Protein AF-A0A3M2BVZ8-F1 (afdb_monomer_lite)

Secondary structure (DSSP, 8-state):
----PPPPPPPP-EEEEETTTEEEEE-TTS-EEE-HHHHHHHS--HHHHHHHHHH-HHHHHHHHHHHHHHHHHHHHHHHHHHTTPPPPPP-SHHHHHHHHHHHHIIIIITTT------

Structure (mmCIF, N/CA/C/O backbone):
data_AF-A0A3M2BVZ8-F1
#
_entry.id   AF-A0A3M2BVZ8-F1
#
loop_
_atom_site.group_PDB
_atom_site.id
_atom_site.type_symbol
_atom_site.label_atom_id
_atom_site.label_alt_id
_atom_site.label_comp_id
_atom_site.label_asym_id
_atom_site.label_entity_id
_atom_site.label_seq_id
_atom_site.pdbx_PDB_ins_code
_atom_site.Cartn_x
_atom_site.Cartn_y
_atom_site.Cartn_z
_atom_site.occupancy
_atom_site.B_iso_or_equiv
_atom_site.auth_seq_id
_atom_site.auth_comp_id
_atom_site.auth_asym_id
_atom_site.auth_atom_id
_atom_site.pdbx_PDB_model_num
ATOM 1 N N . MET A 1 1 ? -28.878 -26.705 10.217 1.00 40.59 1 MET A N 1
ATOM 2 C CA . MET A 1 1 ? -28.233 -25.591 10.943 1.00 40.59 1 MET A CA 1
ATOM 3 C C . MET A 1 1 ? -26.774 -25.955 11.125 1.00 40.59 1 MET A C 1
ATOM 5 O O . MET A 1 1 ? -26.508 -26.942 11.798 1.00 40.59 1 MET A O 1
ATOM 9 N N . ALA A 1 2 ? -25.852 -25.245 10.471 1.00 46.44 2 ALA A N 1
ATOM 10 C CA . ALA A 1 2 ? -24.435 -25.385 10.798 1.00 46.44 2 ALA A CA 1
ATOM 11 C C . ALA A 1 2 ? -24.224 -24.873 12.234 1.00 46.44 2 ALA A C 1
ATOM 13 O O . ALA A 1 2 ? -24.846 -23.868 12.596 1.00 46.44 2 ALA A O 1
ATOM 14 N N . PRO A 1 3 ? -23.420 -25.550 13.068 1.00 54.12 3 PRO A N 1
ATOM 15 C CA . PRO A 1 3 ? -23.074 -25.015 14.375 1.00 54.12 3 PRO A CA 1
ATOM 16 C C . PRO A 1 3 ? -22.401 -23.655 14.169 1.00 54.12 3 PRO A C 1
ATOM 18 O O . PRO A 1 3 ? -21.514 -23.526 13.325 1.00 54.12 3 PRO A O 1
ATOM 21 N N . LYS A 1 4 ? -22.844 -22.633 14.914 1.00 55.78 4 LYS A N 1
ATOM 22 C CA . LYS A 1 4 ? -22.076 -21.392 15.049 1.00 55.78 4 LYS A CA 1
ATOM 23 C C . LYS A 1 4 ? -20.697 -21.815 15.547 1.00 55.78 4 LYS A C 1
ATOM 25 O O . LYS A 1 4 ? -20.594 -22.348 16.649 1.00 55.78 4 LYS A O 1
ATOM 30 N N . LEU A 1 5 ? -19.675 -21.645 14.711 1.00 56.62 5 LEU A N 1
ATOM 31 C CA . LEU A 1 5 ? -18.293 -21.757 15.149 1.00 56.62 5 LEU A CA 1
ATOM 32 C C . LEU A 1 5 ? -18.165 -20.782 16.323 1.00 56.62 5 LEU A C 1
ATOM 34 O O . LEU A 1 5 ? -18.466 -19.599 16.155 1.00 56.62 5 LEU A O 1
ATOM 38 N N . ALA A 1 6 ? -17.854 -21.282 17.520 1.00 63.12 6 ALA A N 1
ATOM 39 C CA . ALA A 1 6 ? -17.551 -20.398 18.633 1.00 63.12 6 ALA A CA 1
ATOM 40 C C . ALA A 1 6 ? -16.383 -19.524 18.171 1.00 63.12 6 ALA A C 1
ATOM 42 O O . ALA A 1 6 ? -15.343 -20.056 17.776 1.00 63.12 6 ALA A O 1
ATOM 43 N N . LEU A 1 7 ? -16.603 -18.209 18.105 1.00 63.78 7 LEU A N 1
ATOM 44 C CA . LEU A 1 7 ? -15.531 -17.266 17.823 1.00 63.78 7 LEU A CA 1
ATOM 45 C C . LEU A 1 7 ? -14.473 -17.497 18.901 1.00 63.78 7 LEU A C 1
ATOM 47 O O . LEU A 1 7 ? -14.799 -17.489 20.087 1.00 63.78 7 LEU A O 1
ATOM 51 N N . LEU A 1 8 ? -13.248 -17.801 18.477 1.00 65.88 8 LEU A N 1
ATOM 52 C CA . LEU A 1 8 ? -12.118 -17.827 19.393 1.00 65.88 8 LEU A CA 1
ATOM 53 C C . LEU A 1 8 ? -11.984 -16.429 19.994 1.00 65.88 8 LEU A C 1
ATOM 55 O O . LEU A 1 8 ? -12.185 -15.440 19.281 1.00 65.88 8 LEU A O 1
ATOM 59 N N . ASP A 1 9 ? -11.651 -16.360 21.281 1.00 73.38 9 ASP A N 1
ATOM 60 C CA . ASP A 1 9 ? -11.302 -15.085 21.891 1.00 73.38 9 ASP A CA 1
ATOM 61 C C . ASP A 1 9 ? -10.160 -14.453 21.075 1.00 73.38 9 ASP A C 1
ATOM 63 O O . ASP A 1 9 ? -9.218 -15.165 20.698 1.00 73.38 9 ASP A O 1
ATOM 67 N N . PRO A 1 10 ? -10.245 -13.152 20.743 1.00 72.62 10 PRO A N 1
ATOM 68 C CA . PRO A 1 10 ? -9.189 -12.476 20.008 1.00 72.62 10 PRO A CA 1
ATOM 69 C C . PRO A 1 10 ? -7.852 -12.645 20.731 1.00 72.62 10 PRO A C 1
ATOM 71 O O . PRO A 1 10 ? -7.729 -12.327 21.913 1.00 72.62 10 PRO A O 1
ATOM 74 N N . ILE A 1 11 ? -6.851 -13.157 20.019 1.00 79.62 11 ILE A N 1
ATOM 75 C CA . ILE A 1 11 ? -5.479 -13.206 20.520 1.00 79.62 11 ILE A CA 1
ATOM 76 C C . ILE A 1 11 ? -4.870 -11.835 20.258 1.00 79.62 11 ILE A C 1
ATOM 78 O O . ILE A 1 11 ? -4.796 -11.410 19.104 1.00 79.62 11 ILE A O 1
ATOM 82 N N . ASP A 1 12 ? -4.446 -11.160 21.322 1.00 80.25 12 ASP A N 1
ATOM 83 C CA . ASP A 1 12 ? -3.696 -9.917 21.199 1.00 80.25 12 ASP A CA 1
ATOM 84 C C . ASP A 1 12 ? -2.263 -10.229 20.756 1.00 80.25 12 ASP A C 1
ATOM 86 O O . ASP A 1 12 ? -1.602 -11.107 21.320 1.00 80.25 12 ASP A O 1
ATOM 90 N N . LEU A 1 13 ? -1.822 -9.559 19.696 1.00 86.19 13 LEU A N 1
ATOM 91 C CA . LEU A 1 13 ? -0.522 -9.767 19.072 1.00 86.19 13 LEU A CA 1
ATOM 92 C C . LEU A 1 13 ? 0.196 -8.425 18.992 1.00 86.19 13 LEU A C 1
ATOM 94 O O . LEU A 1 13 ? -0.135 -7.584 18.148 1.00 86.19 13 LEU A O 1
ATOM 98 N N . ASP A 1 14 ? 1.232 -8.261 19.810 1.00 88.81 14 ASP A N 1
ATOM 99 C CA . ASP A 1 14 ? 2.155 -7.141 19.661 1.00 88.81 14 ASP A CA 1
ATOM 100 C C . ASP A 1 14 ? 2.834 -7.233 18.294 1.00 88.81 14 ASP A C 1
ATOM 102 O O . ASP A 1 14 ? 3.115 -8.328 17.805 1.00 88.81 14 ASP A O 1
ATOM 106 N N . ASN A 1 15 ? 3.102 -6.097 17.649 1.00 90.50 15 ASN A N 1
ATOM 107 C CA . ASN A 1 15 ? 3.763 -6.081 16.348 1.00 90.50 15 ASN A CA 1
ATOM 108 C C . ASN A 1 15 ? 4.977 -5.156 16.324 1.00 90.50 15 ASN A C 1
ATOM 110 O O . ASN A 1 15 ? 4.975 -4.079 16.913 1.00 90.50 15 ASN A O 1
ATOM 114 N N . GLU A 1 16 ? 6.000 -5.582 15.590 1.00 92.12 16 GLU A N 1
ATOM 115 C CA . GLU A 1 16 ? 7.248 -4.848 15.390 1.00 92.12 16 GLU A CA 1
ATOM 116 C C . GLU A 1 16 ? 7.677 -4.954 13.921 1.00 92.12 16 GLU A C 1
ATOM 118 O O . GLU A 1 16 ? 7.371 -5.931 13.229 1.00 92.12 16 GLU A O 1
ATOM 123 N N . ILE A 1 17 ? 8.385 -3.939 13.422 1.00 91.94 17 ILE A N 1
ATOM 124 C CA . ILE A 1 17 ? 9.063 -3.996 12.126 1.00 91.94 17 ILE A CA 1
ATOM 125 C C . ILE A 1 17 ? 10.542 -4.276 12.375 1.00 91.94 17 ILE A C 1
ATOM 127 O O . ILE A 1 17 ? 11.251 -3.430 12.910 1.00 91.94 17 ILE A O 1
ATOM 131 N N . VAL A 1 18 ? 11.008 -5.438 11.923 1.00 92.25 18 VAL A N 1
ATOM 132 C CA . VAL A 1 18 ? 12.415 -5.837 12.007 1.00 92.25 18 VAL A CA 1
ATOM 133 C C . VAL A 1 18 ? 13.109 -5.541 10.679 1.00 92.25 18 VAL A C 1
ATOM 135 O O . VAL A 1 18 ? 12.651 -5.963 9.611 1.00 92.25 18 VAL A O 1
ATOM 138 N N . GLU A 1 19 ? 14.229 -4.820 10.732 1.00 90.25 19 GLU A N 1
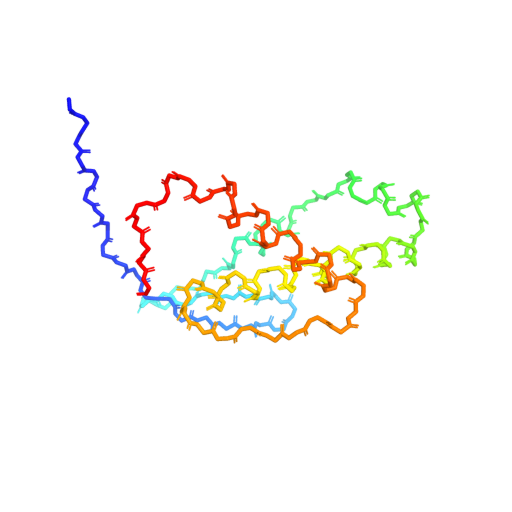ATOM 139 C CA . GLU A 1 19 ? 15.019 -4.478 9.547 1.00 90.25 19 GLU A CA 1
ATOM 140 C C . GLU A 1 19 ? 15.482 -5.743 8.804 1.00 90.25 19 GLU A C 1
ATOM 142 O O . GLU A 1 19 ? 15.945 -6.712 9.401 1.00 90.25 19 GLU A O 1
ATOM 147 N N . GLY A 1 20 ? 15.302 -5.768 7.481 1.00 86.19 20 GLY A N 1
ATOM 148 C CA . GLY A 1 20 ? 15.651 -6.918 6.637 1.00 86.19 20 GLY A CA 1
ATOM 149 C C . GLY A 1 20 ? 14.698 -8.122 6.715 1.00 86.19 20 GLY A C 1
ATOM 150 O O . GLY A 1 20 ? 14.806 -9.011 5.873 1.00 86.19 20 GLY A O 1
ATOM 151 N N . PHE A 1 21 ? 13.744 -8.151 7.653 1.00 85.38 21 PHE A N 1
ATOM 152 C CA . PHE A 1 21 ? 12.780 -9.255 7.811 1.00 85.38 21 PHE A CA 1
ATOM 153 C C . PHE A 1 21 ? 11.318 -8.829 7.586 1.00 85.38 21 PHE A C 1
ATOM 155 O O . PHE A 1 21 ? 10.502 -9.595 7.066 1.00 85.38 21 PHE A O 1
ATOM 162 N N . GLY A 1 22 ? 10.982 -7.584 7.922 1.00 89.00 22 GLY A N 1
ATOM 163 C CA . GLY A 1 22 ? 9.636 -7.033 7.800 1.00 89.00 22 GLY A CA 1
ATOM 164 C C . GLY A 1 22 ? 8.837 -7.131 9.100 1.00 89.00 22 GLY A C 1
ATOM 165 O O . GLY A 1 22 ? 9.400 -7.149 10.192 1.00 89.00 22 GLY A O 1
ATOM 166 N N . ARG A 1 23 ? 7.505 -7.137 8.983 1.00 93.75 23 ARG A N 1
ATOM 167 C CA . ARG A 1 23 ? 6.603 -7.124 10.142 1.00 93.75 23 ARG A CA 1
ATOM 168 C C . ARG A 1 23 ? 6.535 -8.496 10.813 1.00 93.75 23 ARG A C 1
ATOM 170 O O . ARG A 1 23 ? 6.254 -9.495 10.141 1.00 93.75 23 ARG A O 1
ATOM 177 N N . ILE A 1 24 ? 6.719 -8.506 12.128 1.00 94.75 24 ILE A N 1
ATOM 178 C CA . ILE A 1 24 ? 6.523 -9.661 13.005 1.00 94.75 24 ILE A CA 1
ATOM 179 C C . ILE A 1 24 ? 5.404 -9.398 14.006 1.00 94.75 24 ILE A C 1
ATOM 181 O O . ILE A 1 24 ? 5.069 -8.247 14.286 1.00 94.75 24 ILE A O 1
ATOM 185 N N . TYR A 1 25 ? 4.860 -10.484 14.535 1.00 94.50 25 TYR A N 1
ATOM 186 C CA . TYR A 1 25 ? 3.865 -10.505 15.590 1.00 94.50 25 TYR A CA 1
ATOM 187 C C . TYR A 1 25 ? 4.380 -11.364 16.743 1.00 94.50 25 TYR A C 1
ATOM 189 O O . TYR A 1 25 ? 4.884 -12.462 16.502 1.00 94.50 25 TYR A O 1
ATOM 197 N N . VAL A 1 26 ? 4.265 -10.875 17.972 1.00 92.62 26 VAL A N 1
ATOM 198 C CA . VAL A 1 26 ? 4.666 -11.590 19.185 1.00 92.62 26 VAL A CA 1
ATOM 199 C C . VAL A 1 26 ? 3.405 -12.054 19.899 1.00 92.62 26 VAL A C 1
ATOM 201 O O . VAL A 1 26 ? 2.566 -11.247 20.294 1.00 92.62 26 VAL A O 1
ATOM 204 N N . ALA A 1 27 ? 3.256 -13.369 20.022 1.00 90.00 27 ALA A N 1
ATOM 205 C CA . ALA A 1 27 ? 2.156 -13.975 20.754 1.00 90.00 27 ALA A CA 1
ATOM 206 C C . ALA A 1 27 ? 2.384 -13.887 22.276 1.00 90.00 27 ALA A C 1
ATOM 208 O O . ALA A 1 27 ? 3.535 -13.801 22.715 1.00 90.00 27 ALA A O 1
ATOM 209 N N . PRO A 1 28 ? 1.326 -13.989 23.106 1.00 89.50 28 PRO A N 1
ATOM 210 C CA . PRO A 1 28 ? 1.455 -13.927 24.566 1.00 89.50 28 PRO A CA 1
ATOM 211 C C . PRO A 1 28 ? 2.377 -14.994 25.181 1.00 89.50 28 PRO A C 1
ATOM 213 O O . PRO A 1 28 ? 2.889 -14.810 26.282 1.00 89.50 28 PRO A O 1
ATOM 216 N N . ASP A 1 29 ? 2.597 -16.112 24.484 1.00 90.12 29 ASP A N 1
ATOM 217 C CA . ASP A 1 29 ? 3.522 -17.180 24.887 1.00 90.12 29 ASP A CA 1
ATOM 218 C C . ASP A 1 29 ? 4.981 -16.935 24.448 1.00 90.12 29 ASP A C 1
ATOM 220 O O . ASP A 1 29 ? 5.855 -17.769 24.691 1.00 90.12 29 ASP A O 1
ATOM 224 N N . GLY A 1 30 ? 5.252 -15.789 23.815 1.00 89.25 30 GLY A N 1
ATOM 225 C CA . GLY A 1 30 ? 6.555 -15.403 23.279 1.00 89.25 30 GLY A CA 1
ATOM 226 C C . GLY A 1 30 ? 6.838 -15.919 21.866 1.00 89.25 30 GLY A C 1
ATOM 227 O O . GLY A 1 30 ? 7.930 -15.682 21.347 1.00 89.25 30 GLY A O 1
ATOM 228 N N . THR A 1 31 ? 5.895 -16.613 21.219 1.00 92.31 31 THR A N 1
ATOM 229 C CA . THR A 1 31 ? 6.076 -17.090 19.842 1.00 92.31 31 THR A CA 1
ATOM 230 C C . THR A 1 31 ? 6.145 -15.918 18.867 1.00 92.31 31 THR A C 1
ATOM 232 O O . THR A 1 31 ? 5.265 -15.060 18.842 1.00 92.31 31 THR A O 1
ATOM 235 N N . ILE A 1 32 ? 7.172 -15.911 18.013 1.00 92.56 32 ILE A N 1
ATOM 236 C CA . ILE A 1 32 ? 7.353 -14.904 16.962 1.00 92.56 32 ILE A CA 1
ATOM 237 C C . ILE A 1 32 ? 6.769 -15.428 15.650 1.00 92.56 32 ILE A C 1
ATOM 239 O O . ILE A 1 32 ? 7.186 -16.469 15.138 1.00 92.56 32 ILE A O 1
ATOM 243 N N . LEU A 1 33 ? 5.827 -14.680 15.084 1.00 93.50 33 LEU A N 1
ATOM 244 C CA . LEU A 1 33 ? 5.121 -15.011 13.853 1.00 93.50 33 LEU A CA 1
ATOM 245 C C . LEU A 1 33 ? 5.427 -13.963 12.772 1.00 93.50 33 LEU A C 1
ATOM 247 O O . LEU A 1 33 ? 5.198 -12.773 12.990 1.00 93.50 33 LEU A O 1
ATOM 251 N N . PRO A 1 34 ? 5.923 -14.352 11.585 1.00 94.19 34 PRO A N 1
ATOM 252 C CA . PRO A 1 34 ? 6.063 -13.419 10.476 1.00 94.19 34 PRO A CA 1
ATOM 253 C C . PRO A 1 34 ? 4.689 -13.012 9.940 1.00 94.19 34 PRO A C 1
ATOM 255 O O . PRO A 1 34 ? 3.726 -13.781 9.987 1.00 94.19 34 PRO A O 1
ATOM 258 N N . SER A 1 35 ? 4.601 -11.820 9.354 1.00 93.38 35 SER A N 1
ATOM 259 C CA . SER A 1 35 ? 3.384 -11.418 8.653 1.00 93.38 35 SER A CA 1
ATOM 260 C C . SER A 1 35 ? 3.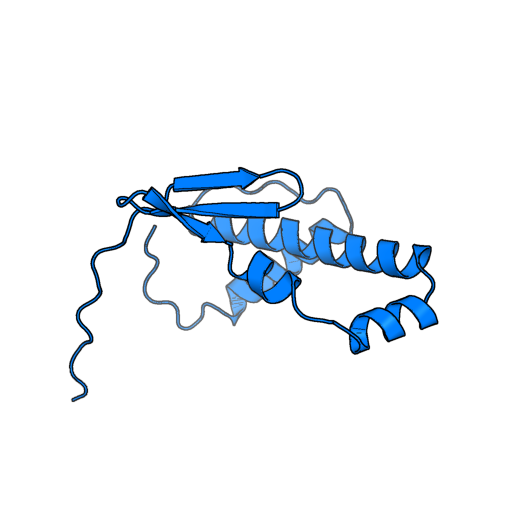061 -12.347 7.476 1.00 9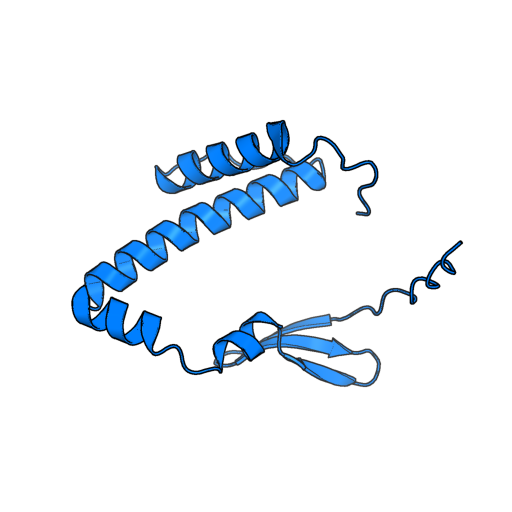3.38 35 SER A C 1
ATOM 262 O O . SER A 1 35 ? 3.948 -12.927 6.841 1.00 93.38 35 SER A O 1
ATOM 264 N N . VAL A 1 36 ? 1.774 -12.438 7.127 1.00 93.00 36 VAL A N 1
ATOM 265 C CA . VAL A 1 36 ? 1.322 -13.196 5.948 1.00 93.00 36 VAL A CA 1
ATOM 266 C C . VAL A 1 36 ? 2.040 -12.713 4.685 1.00 93.00 36 VAL A C 1
ATOM 268 O O . VAL A 1 36 ? 2.458 -13.524 3.860 1.00 93.00 36 VAL A O 1
ATOM 271 N N . THR A 1 37 ? 2.249 -11.403 4.542 1.00 90.75 37 THR A N 1
ATOM 272 C CA . THR A 1 37 ? 2.968 -10.830 3.398 1.00 90.75 37 THR A CA 1
ATOM 273 C C . THR A 1 37 ? 4.454 -11.182 3.404 1.00 90.75 37 THR A C 1
ATOM 275 O O . THR A 1 37 ? 4.993 -11.409 2.326 1.00 90.75 37 THR A O 1
ATOM 278 N N . THR A 1 38 ? 5.106 -11.314 4.565 1.00 93.62 38 THR A N 1
ATOM 279 C CA . THR A 1 38 ? 6.488 -11.827 4.670 1.00 93.62 38 THR A CA 1
ATOM 280 C C . THR A 1 38 ? 6.571 -13.266 4.161 1.00 93.62 38 THR A C 1
ATOM 282 O O . THR A 1 38 ? 7.409 -13.576 3.312 1.00 93.62 38 THR A O 1
ATOM 285 N N . ILE A 1 39 ? 5.656 -14.135 4.608 1.00 93.75 39 ILE A N 1
ATOM 286 C CA . ILE A 1 39 ? 5.591 -15.531 4.155 1.00 93.75 39 ILE A CA 1
ATOM 287 C C . ILE A 1 39 ? 5.382 -15.580 2.635 1.00 93.75 39 ILE A C 1
ATOM 289 O O . ILE A 1 39 ? 6.195 -16.166 1.923 1.00 93.75 39 ILE A O 1
ATOM 293 N N . LEU A 1 40 ? 4.351 -14.907 2.111 1.00 93.25 40 LEU A N 1
ATOM 294 C CA . LEU A 1 40 ? 4.071 -14.844 0.667 1.00 93.25 40 LEU A CA 1
ATOM 295 C C . LEU A 1 40 ? 5.215 -14.181 -0.133 1.00 93.25 40 LEU A C 1
ATOM 297 O O . LEU A 1 40 ? 5.489 -14.529 -1.286 1.00 93.25 40 LEU A O 1
ATOM 301 N N . GLY A 1 41 ? 5.924 -13.241 0.488 1.00 91.06 41 GLY A N 1
ATOM 302 C CA . GLY A 1 41 ? 7.090 -12.548 -0.048 1.00 91.06 41 GLY A CA 1
ATOM 303 C C . GLY A 1 41 ? 8.285 -13.468 -0.302 1.00 91.06 41 GLY A C 1
ATOM 304 O O . GLY A 1 41 ? 8.998 -13.251 -1.279 1.00 91.06 41 GLY A O 1
ATOM 305 N N . SER A 1 42 ? 8.443 -14.532 0.487 1.00 91.25 42 SER A N 1
ATOM 306 C CA . SER A 1 42 ? 9.556 -15.488 0.365 1.00 91.25 42 SER A CA 1
ATOM 307 C C . SER A 1 42 ? 9.463 -16.437 -0.836 1.00 91.25 42 SER A C 1
ATOM 309 O O . SER A 1 42 ? 10.476 -16.975 -1.279 1.0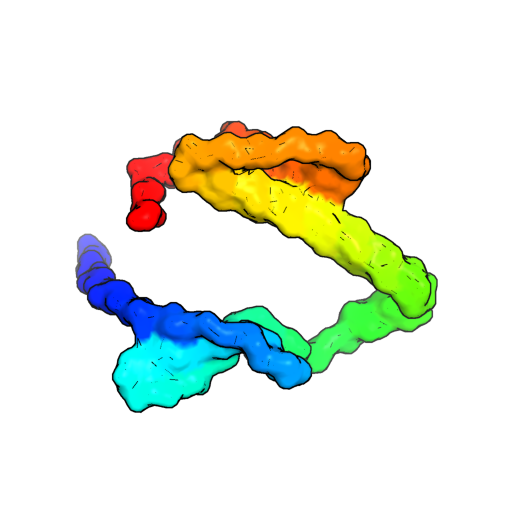0 91.25 42 SER A O 1
ATOM 311 N N . PHE A 1 43 ? 8.266 -16.642 -1.396 1.00 95.00 43 PHE A N 1
ATOM 312 C CA . PHE A 1 43 ? 8.098 -17.553 -2.528 1.00 95.00 43 PHE A CA 1
ATOM 313 C C . PHE A 1 43 ? 8.677 -16.959 -3.822 1.00 95.00 43 PHE A C 1
ATOM 315 O O . PHE A 1 43 ? 8.517 -15.751 -4.048 1.00 95.00 43 PHE A O 1
ATOM 322 N N . PRO A 1 44 ? 9.269 -17.788 -4.707 1.00 95.56 44 PRO A N 1
ATOM 323 C CA . PRO A 1 44 ? 9.716 -17.359 -6.033 1.00 95.56 44 PRO A CA 1
ATOM 324 C C . PRO A 1 44 ? 8.587 -16.724 -6.850 1.00 95.56 44 PRO A C 1
ATOM 326 O O . PRO A 1 44 ? 7.444 -17.190 -6.806 1.00 95.56 44 PRO A O 1
ATOM 329 N N . LYS A 1 45 ? 8.897 -15.686 -7.639 1.00 95.69 45 LYS A N 1
ATOM 330 C CA . LYS A 1 45 ? 7.898 -14.956 -8.443 1.00 95.69 45 LYS A CA 1
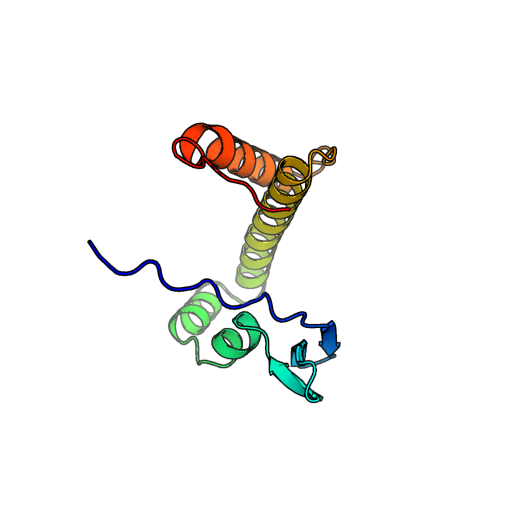ATOM 331 C C . LYS A 1 45 ? 8.337 -14.870 -9.906 1.00 95.69 45 LYS A C 1
ATOM 333 O O . LYS A 1 45 ? 8.439 -13.770 -10.451 1.00 95.69 45 LYS A O 1
ATOM 338 N N . PRO A 1 46 ? 8.497 -16.013 -10.601 1.00 97.31 46 PRO A N 1
ATOM 339 C CA . PRO A 1 46 ? 9.101 -16.050 -11.934 1.00 97.31 46 PRO A CA 1
ATOM 340 C C . PRO A 1 46 ? 8.299 -15.271 -12.986 1.00 97.31 46 PRO A C 1
ATOM 342 O O . PRO A 1 46 ? 8.850 -14.804 -13.979 1.00 97.31 46 PRO A O 1
ATOM 345 N N . ALA A 1 47 ? 6.984 -15.121 -12.797 1.00 97.06 47 ALA A N 1
ATOM 346 C CA . ALA A 1 47 ? 6.157 -14.292 -13.670 1.00 97.06 47 ALA A CA 1
ATOM 347 C C . ALA A 1 47 ? 6.439 -12.789 -13.494 1.00 97.06 47 ALA A C 1
ATOM 349 O O . ALA A 1 47 ? 6.464 -12.064 -14.490 1.00 97.06 47 ALA A O 1
ATOM 350 N N . LEU A 1 48 ? 6.672 -12.336 -12.255 1.00 95.88 48 LEU A N 1
ATOM 351 C CA . LEU A 1 48 ? 7.030 -10.948 -11.964 1.00 95.88 48 LEU A CA 1
ATOM 352 C C . LEU A 1 48 ? 8.465 -10.658 -12.391 1.00 95.88 48 LEU A C 1
ATOM 354 O O . LEU A 1 48 ? 8.689 -9.641 -13.031 1.00 95.88 48 LEU A O 1
ATOM 358 N N . GLU A 1 49 ? 9.407 -11.563 -12.128 1.00 96.88 49 GLU A N 1
ATOM 359 C CA . GLU A 1 49 ? 10.803 -11.448 -12.580 1.00 96.88 49 GLU A CA 1
ATOM 360 C C . GLU A 1 49 ? 10.868 -11.260 -14.100 1.00 96.88 49 GLU A C 1
ATOM 362 O O . GLU A 1 49 ? 11.352 -10.237 -14.579 1.00 96.88 49 GLU A O 1
ATOM 367 N N . ARG A 1 50 ? 10.223 -12.152 -14.864 1.00 98.19 50 ARG A N 1
ATOM 368 C CA . ARG A 1 50 ? 10.122 -12.020 -16.326 1.00 98.19 50 ARG A CA 1
ATOM 369 C C . ARG A 1 50 ? 9.423 -10.735 -16.765 1.00 98.19 50 ARG A C 1
ATOM 371 O O . ARG A 1 50 ? 9.696 -10.230 -17.848 1.00 98.19 50 ARG A O 1
ATOM 378 N N . TRP A 1 51 ? 8.444 -10.244 -16.005 1.00 98.00 51 TRP A N 1
ATOM 379 C CA . TRP A 1 51 ? 7.790 -8.965 -16.298 1.00 98.00 51 TRP A CA 1
ATOM 380 C C . TRP A 1 51 ? 8.765 -7.796 -16.116 1.00 98.00 51 TRP A C 1
ATOM 382 O O . TRP A 1 51 ? 8.874 -6.980 -17.029 1.00 98.00 51 TRP A O 1
ATOM 392 N N . ARG A 1 52 ? 9.540 -7.776 -15.025 1.00 98.00 52 ARG A N 1
ATOM 393 C CA . ARG A 1 52 ? 10.580 -6.764 -14.779 1.00 98.00 52 ARG A CA 1
ATOM 394 C C . ARG A 1 52 ? 11.661 -6.785 -15.854 1.00 98.00 52 ARG A C 1
ATOM 396 O O . ARG A 1 52 ? 11.995 -5.733 -16.382 1.00 98.00 52 ARG A O 1
ATOM 403 N N . GLU A 1 53 ? 12.139 -7.966 -16.242 1.00 97.69 53 GLU A N 1
ATOM 404 C CA . GLU A 1 53 ? 13.132 -8.127 -17.316 1.00 97.69 53 GLU A CA 1
ATOM 405 C C . GLU A 1 53 ? 12.654 -7.535 -18.650 1.00 97.69 53 GLU A C 1
ATOM 407 O O . GLU A 1 53 ? 13.435 -6.909 -19.362 1.00 97.69 53 GLU A O 1
ATOM 412 N N . ARG A 1 54 ? 11.364 -7.692 -18.986 1.00 97.75 54 ARG A N 1
ATOM 413 C CA . ARG A 1 54 ? 10.793 -7.141 -20.229 1.00 97.75 54 ARG A CA 1
ATOM 414 C C . ARG A 1 54 ? 10.659 -5.620 -20.218 1.00 97.75 54 ARG A C 1
ATOM 416 O O . ARG A 1 54 ? 10.745 -5.012 -21.279 1.00 97.75 54 ARG A O 1
ATOM 423 N N . LEU A 1 55 ? 10.373 -5.026 -19.063 1.00 97.12 55 LEU A N 1
ATOM 424 C CA . LEU A 1 55 ? 10.150 -3.582 -18.917 1.00 97.12 55 LEU A CA 1
ATOM 425 C C . LEU A 1 55 ? 11.435 -2.802 -18.641 1.00 97.12 55 LEU A C 1
ATOM 427 O O . LEU A 1 55 ? 11.519 -1.627 -18.983 1.00 97.12 55 LEU A O 1
ATOM 431 N N . GLY A 1 56 ? 12.419 -3.455 -18.028 1.00 98.06 56 GLY A N 1
ATOM 432 C CA . GLY A 1 56 ? 13.560 -2.794 -17.420 1.00 98.06 56 GLY A CA 1
ATOM 433 C C . GLY A 1 56 ? 13.267 -2.373 -15.979 1.00 98.06 56 GLY A C 1
ATOM 434 O O . GLY A 1 56 ? 12.137 -2.063 -15.598 1.00 98.06 56 GLY A O 1
ATOM 435 N N . GLU A 1 57 ? 14.322 -2.369 -15.169 1.00 97.50 57 GLU A N 1
ATOM 436 C CA . GLU A 1 57 ? 14.251 -2.166 -13.720 1.00 97.50 57 GLU A CA 1
ATOM 437 C C . GLU A 1 57 ? 13.687 -0.786 -13.340 1.00 97.50 57 GLU A C 1
ATOM 439 O O . GLU A 1 57 ? 12.850 -0.682 -12.445 1.00 97.50 57 GLU A O 1
ATOM 444 N N . GLU A 1 58 ? 14.089 0.271 -14.050 1.00 98.19 58 GLU A N 1
ATOM 445 C CA . GLU A 1 58 ? 13.626 1.642 -13.800 1.00 98.19 58 GLU A CA 1
ATOM 446 C C . GLU A 1 58 ? 12.111 1.785 -14.011 1.00 98.19 58 GLU A C 1
ATOM 448 O O . GLU A 1 58 ? 11.394 2.238 -13.116 1.00 98.19 58 GLU A O 1
ATOM 453 N N . GLU A 1 59 ? 11.601 1.331 -15.157 1.00 98.12 59 GLU A N 1
ATOM 454 C CA . GLU A 1 59 ? 10.173 1.417 -15.472 1.00 98.12 59 GLU A CA 1
ATOM 455 C C . GLU A 1 59 ? 9.343 0.489 -14.578 1.00 98.12 59 GLU A C 1
ATOM 457 O O . GLU A 1 59 ? 8.272 0.874 -14.100 1.00 98.12 59 GLU A O 1
ATOM 462 N N . ALA A 1 60 ? 9.848 -0.712 -14.281 1.00 98.31 60 ALA A N 1
ATOM 463 C CA . ALA A 1 60 ? 9.197 -1.620 -13.345 1.00 98.31 60 ALA A CA 1
ATOM 464 C C . ALA A 1 60 ? 9.076 -0.999 -11.943 1.00 98.31 60 ALA A C 1
ATOM 466 O O . ALA A 1 60 ? 8.023 -1.113 -11.307 1.00 98.31 60 ALA A O 1
ATOM 467 N N . ASN A 1 61 ? 10.117 -0.308 -11.470 1.00 98.00 61 ASN A N 1
ATOM 468 C CA . ASN A 1 61 ? 10.093 0.422 -10.203 1.00 98.00 61 ASN A CA 1
ATOM 469 C C . ASN A 1 61 ? 9.120 1.602 -10.244 1.00 98.00 61 ASN A C 1
ATOM 471 O O . ASN A 1 61 ? 8.333 1.761 -9.310 1.00 98.00 61 ASN A O 1
ATOM 475 N N . ARG A 1 62 ? 9.092 2.368 -11.341 1.00 98.12 62 ARG A N 1
ATOM 476 C CA . ARG A 1 62 ? 8.142 3.473 -11.527 1.00 98.12 62 ARG A CA 1
ATOM 477 C C . ARG A 1 62 ? 6.692 2.995 -11.436 1.00 98.12 62 ARG A C 1
ATOM 479 O O . ARG A 1 62 ? 5.911 3.571 -10.681 1.00 98.12 62 ARG A O 1
ATOM 486 N N . GLN A 1 63 ? 6.334 1.923 -12.147 1.00 98.19 63 GLN A N 1
ATOM 487 C CA . GLN A 1 63 ? 4.970 1.381 -12.105 1.00 98.19 63 GLN A CA 1
ATOM 488 C C . GLN A 1 63 ? 4.624 0.757 -10.754 1.00 98.19 63 GLN A C 1
ATOM 490 O O . GLN A 1 63 ? 3.508 0.931 -10.265 1.00 98.19 63 GLN A O 1
ATOM 495 N N . SER A 1 64 ? 5.583 0.075 -10.123 1.00 96.94 64 SER A N 1
ATOM 496 C CA . SER A 1 64 ? 5.386 -0.490 -8.785 1.00 96.94 64 SER A CA 1
ATOM 497 C C . SER A 1 64 ? 5.116 0.614 -7.757 1.00 96.94 64 SER A C 1
ATOM 499 O O . SER A 1 64 ? 4.181 0.496 -6.965 1.00 96.94 64 SER A O 1
ATOM 501 N N . LYS A 1 65 ? 5.882 1.714 -7.802 1.00 97.62 65 LYS A N 1
ATOM 502 C CA . LYS A 1 65 ? 5.687 2.881 -6.932 1.00 97.62 65 LYS A CA 1
ATOM 503 C C . LYS A 1 65 ? 4.336 3.546 -7.176 1.00 97.62 65 LYS A C 1
ATOM 505 O O . LYS A 1 65 ? 3.590 3.738 -6.224 1.00 97.62 65 LYS A O 1
ATOM 510 N N . TYR A 1 66 ? 3.994 3.796 -8.440 1.00 98.19 66 TYR A N 1
ATOM 511 C CA . TYR A 1 66 ? 2.699 4.353 -8.836 1.00 98.19 66 TYR A CA 1
ATOM 512 C C . TYR A 1 66 ? 1.524 3.537 -8.271 1.00 98.19 66 TYR A C 1
ATOM 514 O O . TYR A 1 66 ? 0.627 4.087 -7.637 1.00 98.19 66 TYR A O 1
ATOM 522 N N . ALA A 1 67 ? 1.553 2.208 -8.426 1.00 98.00 67 ALA A N 1
ATOM 523 C CA . ALA A 1 67 ? 0.519 1.328 -7.880 1.00 98.00 67 ALA A CA 1
ATOM 524 C C . ALA A 1 67 ? 0.488 1.332 -6.338 1.00 98.00 67 ALA A C 1
ATOM 526 O O . ALA A 1 67 ? -0.589 1.331 -5.739 1.00 98.00 67 ALA A O 1
ATOM 527 N N . THR A 1 68 ? 1.661 1.359 -5.698 1.00 97.31 68 THR A N 1
ATOM 528 C CA . THR A 1 68 ? 1.797 1.366 -4.231 1.00 97.31 68 THR A CA 1
ATOM 529 C C . THR A 1 68 ? 1.245 2.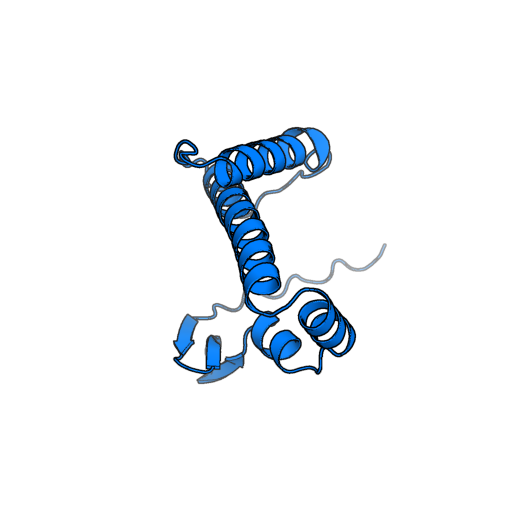650 -3.615 1.00 97.31 68 THR A C 1
ATOM 531 O O . THR A 1 68 ? 0.574 2.589 -2.585 1.00 97.31 68 THR A O 1
ATOM 534 N N . ASP A 1 69 ? 1.466 3.800 -4.250 1.00 97.94 69 ASP A N 1
ATOM 535 C CA . ASP A 1 69 ? 0.994 5.098 -3.755 1.00 97.94 69 ASP A CA 1
ATOM 536 C C . ASP A 1 69 ? -0.530 5.202 -3.803 1.00 97.94 69 ASP A C 1
ATOM 538 O O . ASP A 1 69 ? -1.162 5.596 -2.821 1.00 97.94 69 ASP A O 1
ATOM 542 N N . ILE A 1 70 ? -1.129 4.750 -4.910 1.00 98.50 70 ILE A N 1
ATOM 543 C CA . ILE A 1 70 ? -2.587 4.664 -5.058 1.00 98.50 70 ILE A CA 1
ATOM 544 C C . ILE A 1 70 ? -3.181 3.780 -3.955 1.00 98.50 70 ILE A C 1
ATOM 546 O O . ILE A 1 70 ? -4.138 4.176 -3.286 1.00 98.50 70 ILE A O 1
ATOM 550 N N . GLY A 1 71 ? -2.613 2.583 -3.762 1.00 97.62 71 GLY A N 1
ATOM 551 C CA . GLY A 1 71 ? -3.090 1.616 -2.774 1.00 97.62 71 GLY A CA 1
ATOM 552 C C . GLY A 1 71 ? -2.961 2.125 -1.340 1.00 97.62 71 GLY A C 1
ATOM 553 O O . GLY A 1 71 ? -3.910 2.008 -0.567 1.00 97.62 71 GLY A O 1
ATOM 554 N N . THR A 1 72 ? -1.824 2.741 -1.008 1.00 97.50 72 THR A N 1
ATOM 555 C CA . THR A 1 72 ? -1.571 3.333 0.314 1.00 97.50 72 THR A CA 1
ATOM 556 C C . THR A 1 72 ? -2.622 4.386 0.648 1.00 97.50 72 THR A C 1
ATOM 558 O O . THR A 1 72 ? -3.277 4.286 1.682 1.00 97.50 72 THR A O 1
ATOM 561 N N . PHE A 1 73 ? -2.850 5.352 -0.249 1.00 98.31 73 PHE A N 1
ATOM 562 C CA . PHE A 1 73 ? -3.829 6.414 -0.007 1.00 98.31 73 PHE A CA 1
ATOM 563 C C . PHE A 1 73 ? -5.263 5.879 0.079 1.00 98.31 73 PHE A C 1
ATOM 565 O O . PHE A 1 73 ? -6.053 6.316 0.917 1.00 98.31 73 PHE A O 1
ATOM 572 N N . MET A 1 74 ? -5.612 4.917 -0.780 1.00 97.88 74 MET A N 1
ATOM 573 C CA . MET A 1 74 ? -6.922 4.270 -0.751 1.00 97.88 74 MET A CA 1
ATOM 574 C C . MET A 1 74 ? -7.172 3.575 0.595 1.00 97.88 74 MET A C 1
ATOM 576 O O . MET A 1 74 ? -8.229 3.786 1.189 1.00 97.88 74 MET A O 1
ATOM 580 N N . HIS A 1 75 ? -6.230 2.755 1.073 1.00 97.00 75 HIS A N 1
ATOM 581 C CA . HIS A 1 75 ? -6.373 2.047 2.347 1.00 97.00 75 HIS A CA 1
ATOM 582 C C . HIS A 1 75 ? -6.446 3.010 3.531 1.00 97.00 75 HIS A C 1
ATOM 584 O O . HIS A 1 75 ? -7.350 2.865 4.348 1.00 97.00 75 HIS A O 1
ATOM 590 N N . ASP A 1 76 ? -5.578 4.021 3.569 1.00 97.25 76 ASP A N 1
ATOM 591 C CA . ASP A 1 76 ? -5.586 5.057 4.606 1.00 97.25 76 ASP A CA 1
ATOM 592 C C . ASP A 1 76 ? -6.935 5.796 4.666 1.00 97.25 76 ASP A C 1
ATOM 594 O O . ASP A 1 76 ? -7.530 5.956 5.733 1.00 97.25 76 ASP A O 1
ATOM 598 N N . THR A 1 77 ? -7.482 6.163 3.501 1.00 97.06 77 THR A N 1
ATOM 599 C CA . THR A 1 77 ? -8.803 6.802 3.391 1.00 97.06 77 THR A CA 1
ATOM 600 C C . THR A 1 77 ? -9.917 5.900 3.928 1.00 97.06 77 THR A C 1
ATOM 602 O O . THR A 1 77 ? -10.811 6.367 4.636 1.00 97.06 77 THR A O 1
ATOM 605 N N . LEU A 1 78 ? -9.895 4.612 3.571 1.00 94.94 78 LEU A N 1
ATOM 606 C CA . LEU A 1 78 ? -10.894 3.643 4.024 1.00 94.94 78 LEU A CA 1
ATOM 607 C C . LEU A 1 78 ? -10.795 3.401 5.532 1.00 94.94 78 LEU A C 1
ATOM 609 O O . LEU A 1 78 ? -11.829 3.366 6.191 1.00 94.94 78 LEU A O 1
ATOM 613 N N . GLU A 1 79 ? -9.584 3.279 6.075 1.00 94.56 79 GLU A N 1
ATOM 614 C CA . GLU A 1 79 ? -9.349 3.091 7.507 1.00 94.56 79 GLU A CA 1
ATOM 615 C C . GLU A 1 79 ? -9.881 4.273 8.320 1.00 94.56 79 GLU A C 1
ATOM 617 O O . GLU A 1 79 ? -10.702 4.083 9.220 1.00 94.56 79 GLU A O 1
ATOM 622 N N . HIS A 1 80 ? -9.492 5.500 7.961 1.00 94.94 80 HIS A N 1
ATOM 623 C CA . HIS A 1 80 ? -9.998 6.709 8.612 1.00 94.94 80 HIS A CA 1
ATOM 624 C C . HIS A 1 80 ? -11.521 6.772 8.550 1.00 94.94 80 HIS A C 1
ATOM 626 O O . HIS A 1 80 ? -12.175 7.055 9.553 1.00 94.94 80 HIS A O 1
ATOM 632 N N . TRP A 1 81 ? -12.099 6.465 7.389 1.00 90.50 81 TRP A N 1
ATOM 633 C CA . TRP A 1 81 ? -13.543 6.488 7.229 1.00 90.50 81 TRP A CA 1
ATOM 634 C C . TRP A 1 81 ? -14.251 5.436 8.102 1.00 90.50 81 TRP A C 1
ATOM 636 O O . TRP A 1 81 ? -15.236 5.785 8.756 1.00 90.50 81 TRP A O 1
ATOM 646 N N . ILE A 1 82 ? -13.748 4.198 8.166 1.00 90.25 82 ILE A N 1
ATOM 647 C CA . ILE A 1 82 ? -14.262 3.137 9.055 1.00 90.25 82 ILE A CA 1
ATOM 648 C C . ILE A 1 82 ? -14.226 3.596 10.518 1.00 90.25 82 ILE A C 1
ATOM 650 O O . ILE A 1 82 ? -15.198 3.423 11.247 1.00 90.25 82 ILE A O 1
ATOM 654 N N . GLN A 1 83 ? -13.137 4.247 10.925 1.00 91.19 83 GLN A N 1
ATOM 655 C CA . GLN A 1 83 ? -12.941 4.764 12.280 1.00 91.19 83 GLN A CA 1
ATOM 656 C C . GLN A 1 83 ? -13.708 6.074 12.560 1.00 91.19 83 GLN A C 1
ATOM 658 O O . GLN A 1 83 ? -13.573 6.640 13.644 1.00 91.19 83 GLN A O 1
ATOM 663 N N . GLY A 1 84 ? -14.473 6.606 11.597 1.00 91.56 84 GLY A N 1
ATOM 664 C CA . GLY A 1 84 ? -15.165 7.894 11.725 1.00 91.56 84 GLY A CA 1
ATOM 665 C C . GLY A 1 84 ? -14.230 9.109 11.820 1.00 91.56 84 GLY A C 1
ATOM 666 O O . GLY A 1 84 ? -14.663 10.191 12.218 1.00 91.56 84 GLY A O 1
ATOM 667 N N . LYS A 1 85 ? -12.953 8.946 11.464 1.00 94.62 85 LYS A N 1
ATOM 668 C CA . LYS A 1 85 ? -11.936 10.000 11.446 1.00 94.62 85 LYS A CA 1
ATOM 669 C C . LYS A 1 85 ? -11.929 10.721 10.100 1.00 94.62 85 LYS A C 1
ATOM 671 O O . LYS A 1 85 ? -12.293 10.172 9.059 1.00 94.62 85 LYS A O 1
ATOM 676 N N . GLN A 1 86 ? -11.472 11.968 10.114 1.00 94.44 86 GLN A N 1
ATOM 677 C CA . GLN A 1 86 ? -11.220 12.714 8.888 1.00 94.44 86 GLN A CA 1
ATOM 678 C C . GLN A 1 86 ? -9.944 12.188 8.216 1.00 94.44 86 GLN A C 1
ATOM 680 O O . GLN A 1 86 ? -8.902 12.114 8.859 1.00 94.44 86 GLN A O 1
ATOM 685 N N . TYR A 1 87 ? -10.028 11.851 6.929 1.00 94.81 87 TYR A N 1
ATOM 686 C CA . TYR A 1 87 ? -8.859 11.598 6.084 1.00 94.81 87 TYR A CA 1
ATOM 687 C C . TYR A 1 87 ? -8.407 12.899 5.409 1.00 94.81 87 TYR A C 1
ATOM 689 O O . TYR A 1 87 ? -9.194 13.839 5.251 1.00 94.81 87 TYR A O 1
ATOM 697 N N . ARG A 1 88 ? -7.136 12.963 5.012 1.00 95.19 88 ARG A N 1
ATOM 698 C CA . ARG A 1 88 ? -6.566 14.144 4.349 1.00 95.19 88 ARG A CA 1
ATOM 699 C C . ARG A 1 88 ? -6.995 14.262 2.885 1.00 95.19 88 ARG A C 1
ATOM 701 O O . ARG A 1 88 ? -7.348 13.272 2.245 1.00 95.19 88 ARG A O 1
ATOM 708 N N . ASP A 1 89 ? -6.893 15.464 2.332 1.00 97.12 89 ASP A N 1
ATOM 709 C CA . ASP A 1 89 ? -7.104 15.673 0.901 1.00 97.12 89 ASP A CA 1
ATOM 710 C C . ASP A 1 89 ? -5.938 15.111 0.060 1.00 97.12 89 ASP A C 1
ATOM 712 O O . ASP A 1 89 ? -4.791 15.079 0.522 1.00 97.12 89 ASP A O 1
ATOM 716 N N . PRO A 1 90 ? -6.215 14.643 -1.173 1.00 97.44 90 PRO A N 1
ATOM 717 C CA . PRO A 1 90 ? -5.192 14.130 -2.071 1.00 97.44 90 PRO A CA 1
ATOM 718 C C . PRO A 1 90 ? -4.395 15.271 -2.715 1.00 97.44 90 PRO A C 1
ATOM 720 O O . PRO A 1 90 ? -4.960 16.188 -3.315 1.00 97.44 90 PRO A O 1
ATOM 723 N N . GLU A 1 91 ? -3.074 15.163 -2.683 1.00 97.69 91 GLU A N 1
ATOM 724 C CA . GLU A 1 91 ? -2.132 16.144 -3.225 1.00 97.69 91 GLU A CA 1
ATOM 725 C C . GLU A 1 91 ? -1.657 15.732 -4.627 1.00 97.69 91 GLU A C 1
ATOM 727 O O . GLU A 1 91 ? -1.539 16.558 -5.540 1.00 97.69 91 GLU A O 1
ATOM 732 N N . THR A 1 92 ? -1.477 14.429 -4.854 1.00 97.88 92 THR A N 1
ATOM 733 C CA . THR A 1 92 ? -0.958 13.885 -6.119 1.00 97.88 92 THR A CA 1
ATOM 734 C C . THR A 1 92 ? -2.055 13.315 -7.026 1.00 97.88 92 THR A C 1
ATOM 736 O O . THR A 1 92 ? -3.230 13.216 -6.657 1.00 97.88 92 THR A O 1
ATOM 739 N N . VAL A 1 93 ? -1.695 12.971 -8.268 1.00 97.56 93 VAL A N 1
ATOM 740 C CA . VAL A 1 93 ? -2.623 12.308 -9.203 1.00 97.56 93 VAL A CA 1
ATOM 741 C C . VAL A 1 93 ? -2.973 10.913 -8.684 1.00 97.56 93 VAL A C 1
ATOM 743 O O . VAL A 1 93 ? -4.140 10.529 -8.692 1.00 97.56 93 VAL A O 1
ATOM 746 N N . GLU A 1 94 ? -1.975 10.194 -8.187 1.00 98.19 94 GLU A N 1
ATOM 747 C CA . GLU A 1 94 ? -2.062 8.860 -7.602 1.00 98.19 94 GLU A CA 1
ATOM 748 C C . GLU A 1 94 ? -3.037 8.849 -6.422 1.00 98.19 94 GLU A C 1
ATOM 750 O O . GLU A 1 94 ? -3.943 8.021 -6.354 1.00 98.19 94 GLU A O 1
ATOM 755 N N . GLU A 1 95 ? -2.932 9.832 -5.533 1.00 98.25 95 GLU A N 1
ATOM 756 C CA . GLU A 1 95 ? -3.822 9.960 -4.379 1.00 98.25 95 GLU A CA 1
ATOM 757 C C . GLU A 1 95 ? -5.254 10.305 -4.792 1.00 98.25 95 GLU A C 1
ATOM 759 O O . GLU A 1 95 ? -6.211 9.763 -4.240 1.00 98.25 95 GLU A O 1
ATOM 764 N N . ARG A 1 96 ? -5.437 11.145 -5.822 1.00 98.44 96 ARG A N 1
ATOM 765 C CA . ARG A 1 96 ? -6.774 11.407 -6.380 1.00 98.44 96 ARG A CA 1
ATOM 766 C C . ARG A 1 96 ? -7.411 10.132 -6.928 1.00 98.44 96 ARG A C 1
ATOM 768 O O . ARG A 1 96 ? -8.614 9.938 -6.745 1.00 98.44 96 ARG A O 1
ATOM 775 N N . ILE A 1 97 ? -6.625 9.261 -7.560 1.00 98.25 97 ILE A N 1
ATOM 776 C CA . ILE A 1 97 ? -7.087 7.945 -8.019 1.00 98.25 97 ILE A CA 1
ATOM 777 C C . ILE A 1 97 ? -7.414 7.052 -6.815 1.00 98.25 97 ILE A C 1
ATOM 779 O O . ILE A 1 97 ? -8.495 6.463 -6.778 1.00 98.25 97 ILE A O 1
ATOM 783 N N . GLY A 1 98 ? -6.553 7.010 -5.795 1.00 98.06 98 GLY A N 1
ATOM 784 C CA . GLY A 1 98 ? -6.797 6.264 -4.556 1.00 98.06 98 GLY A CA 1
ATOM 785 C C . GLY A 1 98 ? -8.099 6.683 -3.863 1.00 98.06 98 GLY A C 1
ATOM 786 O O . GLY A 1 98 ? -8.912 5.835 -3.491 1.00 98.06 98 GLY A O 1
ATOM 787 N N . LEU A 1 99 ? -8.374 7.990 -3.794 1.00 97.88 99 LEU A N 1
ATOM 788 C CA . LEU A 1 99 ? -9.631 8.528 -3.270 1.00 97.88 99 LEU A CA 1
ATOM 789 C C . LEU A 1 99 ? -10.844 8.083 -4.096 1.00 97.88 99 LEU A C 1
ATOM 791 O O . LEU A 1 99 ? -11.896 7.750 -3.544 1.00 97.88 99 LEU A O 1
ATOM 795 N N . GLN A 1 100 ? -10.729 8.090 -5.426 1.00 97.69 100 GLN A N 1
ATOM 796 C CA . GLN A 1 100 ? -11.793 7.605 -6.307 1.00 97.69 100 GLN A CA 1
ATOM 797 C C . GLN A 1 100 ? -12.067 6.113 -6.084 1.00 97.69 100 GLN A C 1
ATOM 799 O O . GLN A 1 100 ? -13.233 5.720 -6.012 1.00 97.69 100 GLN A O 1
ATOM 804 N N . MET A 1 101 ? -11.022 5.298 -5.909 1.00 96.75 101 MET A N 1
ATOM 805 C CA . MET A 1 101 ? -11.154 3.872 -5.595 1.00 96.75 101 MET A CA 1
ATOM 806 C C . MET A 1 101 ? -11.837 3.651 -4.241 1.00 96.75 101 MET A C 1
ATOM 808 O O . MET A 1 101 ? -12.816 2.907 -4.174 1.00 96.75 101 MET A O 1
ATOM 812 N N . ALA A 1 102 ? -11.410 4.360 -3.191 1.00 95.62 102 ALA A N 1
ATOM 813 C CA . ALA A 1 102 ? -12.031 4.283 -1.867 1.00 95.62 102 ALA A CA 1
ATOM 814 C C . ALA A 1 102 ? -13.529 4.646 -1.919 1.00 95.62 102 ALA A C 1
ATOM 816 O O . ALA A 1 102 ? -14.379 3.939 -1.373 1.00 95.62 102 ALA A O 1
ATOM 817 N N . ARG A 1 103 ? -13.887 5.704 -2.660 1.00 94.44 103 ARG A N 1
ATOM 818 C CA . ARG A 1 103 ? -15.288 6.102 -2.889 1.00 94.44 103 ARG A CA 1
ATOM 819 C C . ARG A 1 103 ? -16.082 5.046 -3.655 1.00 94.44 103 ARG A C 1
ATOM 821 O O . ARG A 1 103 ? -17.244 4.811 -3.328 1.00 94.44 103 ARG A O 1
ATOM 828 N N . ALA A 1 104 ? -15.487 4.402 -4.656 1.00 94.06 104 ALA A N 1
ATOM 829 C CA . ALA A 1 104 ? -16.146 3.328 -5.391 1.00 94.06 104 ALA A CA 1
ATOM 830 C C . ALA A 1 104 ? -16.420 2.114 -4.487 1.00 94.06 104 ALA A C 1
ATOM 832 O O . ALA A 1 104 ? -17.527 1.570 -4.519 1.00 94.06 104 ALA A O 1
ATOM 833 N N . MET A 1 105 ? -15.458 1.733 -3.637 1.00 91.69 105 MET A N 1
ATOM 834 C CA . MET A 1 105 ? -15.635 0.663 -2.647 1.00 91.69 105 MET A CA 1
ATOM 835 C C . MET A 1 105 ? -16.743 1.002 -1.647 1.00 91.69 105 MET A C 1
ATOM 837 O O . MET A 1 105 ? -17.623 0.174 -1.426 1.00 91.69 105 MET A O 1
ATOM 841 N N . LYS A 1 106 ? -16.777 2.241 -1.141 1.00 85.94 106 LYS A N 1
ATOM 842 C CA . LYS A 1 106 ? -17.866 2.755 -0.296 1.00 85.94 106 LYS A CA 1
ATOM 843 C C . LYS A 1 106 ? -19.238 2.613 -0.946 1.00 85.94 106 LYS A C 1
ATOM 845 O O . LYS A 1 106 ? -20.183 2.150 -0.325 1.00 85.94 106 LYS A O 1
ATOM 850 N N . GLN A 1 107 ? -19.367 3.069 -2.187 1.00 87.62 107 GLN A N 1
ATOM 851 C CA . GLN A 1 107 ? -20.671 3.165 -2.842 1.00 87.62 107 GLN A CA 1
ATOM 852 C C . GLN A 1 107 ? -21.201 1.810 -3.312 1.00 87.62 107 GLN A C 1
ATOM 854 O O . GLN A 1 107 ? -22.411 1.634 -3.406 1.00 87.62 107 GLN A O 1
ATOM 859 N N . ARG A 1 108 ? -20.310 0.871 -3.656 1.00 87.81 108 ARG A N 1
ATOM 860 C CA . ARG A 1 108 ? -20.690 -0.386 -4.321 1.00 87.81 108 ARG A CA 1
ATOM 861 C C . ARG A 1 108 ? -20.381 -1.629 -3.493 1.00 87.81 108 ARG A C 1
ATOM 863 O O . ARG A 1 108 ? -21.185 -2.554 -3.479 1.00 87.81 108 ARG A O 1
ATOM 870 N N . GLY A 1 109 ? -19.233 -1.658 -2.820 1.00 82.31 109 GLY A N 1
ATOM 871 C CA . GLY A 1 109 ? -18.743 -2.829 -2.086 1.00 82.31 109 GLY A CA 1
ATOM 872 C C . GLY A 1 109 ? -19.357 -3.008 -0.698 1.00 82.31 109 GLY A C 1
ATOM 873 O O . GLY A 1 109 ? -19.273 -4.091 -0.137 1.00 82.31 109 GLY A O 1
ATOM 874 N N . TRP A 1 110 ? -19.984 -1.967 -0.153 1.00 78.06 110 TRP A N 1
ATOM 875 C CA . TRP A 1 110 ? -20.525 -1.947 1.211 1.00 78.06 110 TRP A CA 1
ATOM 876 C C . TRP A 1 110 ? -22.037 -2.182 1.294 1.00 78.06 110 TRP A C 1
ATOM 878 O O . TRP A 1 110 ? -22.645 -1.989 2.339 1.00 78.06 110 TRP A O 1
ATOM 888 N N . THR A 1 111 ? -22.664 -2.614 0.202 1.00 77.12 111 THR A N 1
ATOM 889 C CA . THR A 1 111 ? -24.122 -2.810 0.131 1.00 77.12 111 THR A CA 1
ATOM 890 C C . THR A 1 111 ? -24.648 -3.971 0.988 1.00 77.12 111 THR A C 1
ATOM 892 O O . THR A 1 111 ? -25.859 -4.093 1.129 1.00 77.12 111 THR A O 1
ATOM 895 N N . GLY A 1 112 ? -23.767 -4.790 1.576 1.00 73.62 112 GLY A N 1
ATOM 896 C CA . GLY A 1 112 ? -24.123 -5.902 2.468 1.00 73.62 112 GLY A CA 1
ATOM 897 C C . GLY A 1 112 ? -23.224 -6.028 3.700 1.00 73.62 112 GLY A C 1
ATOM 898 O O . GLY A 1 112 ? -23.000 -7.140 4.169 1.00 73.62 112 GLY A O 1
ATOM 899 N N . ILE A 1 113 ? -22.636 -4.921 4.169 1.00 77.50 113 ILE A N 1
ATOM 900 C CA . ILE A 1 113 ? -21.898 -4.895 5.439 1.00 77.50 113 ILE A CA 1
ATOM 901 C C . ILE A 1 113 ? -22.849 -4.387 6.520 1.00 77.50 113 ILE A C 1
ATOM 903 O O . ILE A 1 113 ? -23.158 -3.198 6.561 1.00 77.50 113 ILE A O 1
ATOM 907 N N . ASP A 1 114 ? -23.288 -5.297 7.387 1.00 73.31 114 ASP A N 1
ATOM 908 C CA . ASP A 1 114 ? -24.247 -5.002 8.459 1.00 73.31 114 ASP A CA 1
ATOM 909 C C . ASP A 1 114 ? -23.567 -4.771 9.822 1.00 73.31 114 ASP A C 1
ATOM 911 O O . ASP A 1 114 ? -24.187 -4.250 10.747 1.00 73.31 114 ASP A O 1
ATOM 915 N N . GLU A 1 115 ? -22.285 -5.130 9.952 1.00 68.81 115 GLU A N 1
ATOM 916 C CA . GLU A 1 115 ? -21.516 -5.021 11.193 1.00 68.81 115 GLU A CA 1
ATOM 917 C C . GLU A 1 115 ? -20.090 -4.524 10.923 1.00 68.81 115 GLU A C 1
ATOM 919 O O . GLU A 1 115 ? -19.398 -5.017 10.030 1.00 68.81 115 GLU A O 1
ATOM 924 N N . ILE A 1 116 ? -19.644 -3.558 11.728 1.00 72.19 116 ILE A N 1
ATOM 925 C CA . ILE A 1 116 ? -18.266 -3.064 11.767 1.00 72.19 116 ILE A CA 1
ATOM 926 C C . ILE A 1 116 ? -17.818 -3.161 13.222 1.00 72.19 116 ILE A C 1
ATOM 928 O O . ILE A 1 116 ? -18.374 -2.483 14.085 1.00 72.19 116 ILE A O 1
ATOM 932 N N . HIS A 1 117 ? -16.828 -4.009 13.481 1.00 66.88 117 HIS A N 1
ATOM 933 C CA . HIS A 1 117 ? -16.192 -4.138 14.790 1.00 66.88 117 HIS A CA 1
ATOM 934 C C . HIS A 1 117 ? -14.921 -3.281 14.772 1.00 66.88 117 HIS A C 1
ATOM 936 O O . HIS A 1 117 ? -14.088 -3.461 13.881 1.00 66.88 117 HIS A O 1
ATOM 942 N N . LEU A 1 118 ? -14.836 -2.307 15.683 1.00 60.03 118 LEU A N 1
ATOM 943 C CA . LEU A 1 118 ? -13.728 -1.351 15.816 1.00 60.03 118 LEU A CA 1
ATOM 944 C C . LEU A 1 118 ? -12.816 -1.722 16.983 1.00 60.03 118 LEU A C 1
ATOM 946 O O . LEU A 1 118 ? -13.363 -2.171 18.016 1.00 60.03 118 LEU A O 1
#

pLDDT: mean 89.57, std 12.07, range [40.59, 98.5]

Sequence (118 aa):
MAPKLALLDPIDLDNEIVEGFGRIYVAPDGTILPSVTTILGSFPKPALERWRERLGEEEANRQSKYATDIGTFMHDTLEHWIQGKQYRDPETVEERIGLQMARAMKQRGWTGIDEIHL

Radius of gyration: 18.94 Å; chains: 1; bounding box: 44×42×45 Å

Foldseek 3Di:
DPPDPPPDDDFDWDWDQDPPQGIWTQGPVRDIHGDPCSVVVPDDDVVLVVVCVVQDVVVSVVVVVLQVLLCVLLVQCLVCVLVVHDDDDDDDPSNVNSVVVNVCCVVPVCPPPPDDDD